Protein AF-A0A8T1EFC2-F1 (afdb_monomer_lite)

Radius of gyration: 24.44 Å; chains: 1; bounding box: 55×31×56 Å

Organism: NCBI:txid29920

Structure (mmCIF, N/CA/C/O backbone):
data_AF-A0A8T1EFC2-F1
#
_entry.id   AF-A0A8T1EFC2-F1
#
loop_
_atom_site.group_PDB
_atom_site.id
_atom_site.type_symbol
_atom_site.label_atom_id
_atom_site.label_alt_id
_atom_site.label_comp_id
_atom_site.label_asym_id
_atom_site.label_entity_id
_atom_site.label_seq_id
_atom_site.pdbx_PDB_ins_code
_atom_site.Cartn_x
_atom_site.Cartn_y
_atom_site.Cartn_z
_atom_site.occupancy
_atom_site.B_iso_or_equiv
_atom_site.auth_seq_id
_atom_site.auth_comp_id
_atom_site.auth_asym_id
_atom_site.auth_atom_id
_atom_site.pdbx_PDB_model_num
ATOM 1 N N . MET A 1 1 ? -8.964 -3.361 5.092 1.00 72.25 1 MET A N 1
ATOM 2 C CA . MET A 1 1 ? -9.817 -3.821 6.217 1.00 72.25 1 MET A CA 1
ATOM 3 C C . MET A 1 1 ? -10.345 -2.668 7.074 1.00 72.25 1 MET A C 1
ATOM 5 O O . MET A 1 1 ? -11.556 -2.544 7.182 1.00 72.25 1 MET A O 1
ATOM 9 N N . VAL A 1 2 ? -9.499 -1.769 7.597 1.00 79.44 2 VAL A N 1
ATOM 10 C CA . VAL A 1 2 ? -9.936 -0.634 8.452 1.00 79.44 2 VAL A CA 1
ATOM 11 C C . VAL A 1 2 ? -10.881 0.347 7.734 1.00 79.44 2 VAL A C 1
ATOM 13 O O . VAL A 1 2 ? -11.863 0.803 8.310 1.00 79.44 2 VAL A O 1
ATOM 16 N N . HIS A 1 3 ? -10.669 0.595 6.438 1.00 84.25 3 HIS A N 1
ATOM 17 C CA . HIS A 1 3 ? -11.565 1.442 5.638 1.00 84.25 3 HIS A CA 1
ATOM 18 C C . HIS A 1 3 ? -12.992 0.872 5.514 1.00 84.25 3 HIS A C 1
ATOM 20 O O . HIS A 1 3 ? -13.972 1.613 5.449 1.00 84.25 3 HIS A O 1
ATOM 26 N N . ARG A 1 4 ? -13.111 -0.462 5.481 1.00 87.00 4 ARG A N 1
ATOM 27 C CA . ARG A 1 4 ? -14.399 -1.165 5.431 1.00 87.00 4 ARG A CA 1
ATOM 28 C C . ARG A 1 4 ? -15.090 -1.129 6.791 1.00 87.00 4 ARG A C 1
ATO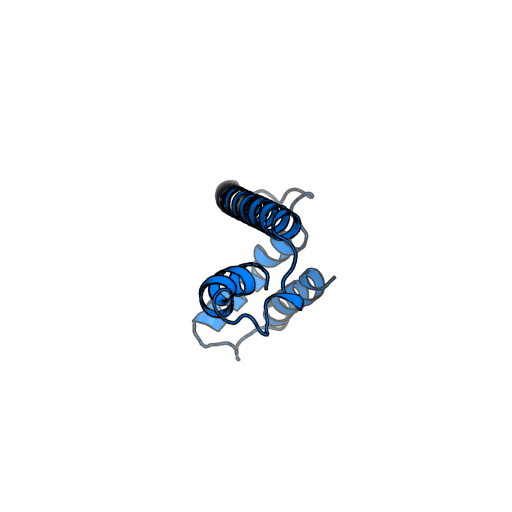M 30 O O . ARG A 1 4 ? -16.299 -0.960 6.830 1.00 87.00 4 ARG A O 1
ATOM 37 N N . TYR A 1 5 ? -14.322 -1.233 7.876 1.00 87.25 5 TYR A N 1
ATOM 38 C CA . TYR A 1 5 ? -14.832 -1.078 9.236 1.00 87.25 5 TYR A CA 1
ATOM 39 C C . TYR A 1 5 ? -15.523 0.279 9.425 1.00 87.25 5 TYR A C 1
ATOM 41 O O . TYR A 1 5 ? -16.683 0.296 9.807 1.00 87.25 5 TYR A O 1
ATOM 49 N N . PHE A 1 6 ? -14.884 1.396 9.054 1.00 84.25 6 PHE A N 1
ATOM 50 C CA . PHE A 1 6 ? -15.515 2.719 9.189 1.00 84.25 6 PHE A CA 1
ATOM 51 C C . PHE A 1 6 ? -16.758 2.901 8.312 1.00 84.25 6 PHE A C 1
ATOM 53 O O . PHE A 1 6 ? -17.709 3.528 8.757 1.00 84.25 6 PHE A O 1
ATOM 60 N N . ARG A 1 7 ? -16.785 2.312 7.109 1.00 86.56 7 ARG A N 1
ATOM 61 C CA . ARG A 1 7 ? -17.981 2.326 6.251 1.00 86.56 7 ARG A CA 1
ATOM 62 C C . ARG A 1 7 ? -19.144 1.545 6.869 1.00 86.56 7 ARG A C 1
ATOM 64 O O . ARG A 1 7 ? -20.286 1.919 6.675 1.00 86.56 7 ARG A O 1
ATOM 71 N N . LEU A 1 8 ? -18.860 0.447 7.568 1.00 86.31 8 LEU A N 1
ATOM 72 C CA . LEU A 1 8 ? -19.880 -0.377 8.224 1.00 86.31 8 LEU A CA 1
ATOM 73 C C . LEU A 1 8 ? -20.291 0.178 9.592 1.00 86.31 8 LEU A C 1
ATOM 75 O O . LEU A 1 8 ? -21.418 -0.041 10.016 1.00 86.31 8 LEU A O 1
ATOM 79 N N . LEU A 1 9 ? -19.403 0.921 10.258 1.00 84.12 9 LEU A N 1
ATOM 80 C CA . LEU A 1 9 ? -19.652 1.528 11.564 1.00 84.12 9 LEU A CA 1
ATOM 81 C C . LEU A 1 9 ? -20.874 2.458 11.543 1.00 84.12 9 LEU A C 1
ATOM 83 O O . LEU A 1 9 ? -21.634 2.463 12.502 1.00 84.12 9 LEU A O 1
ATOM 87 N N . GLU A 1 10 ? -21.094 3.184 10.443 1.00 81.06 10 GLU A N 1
ATOM 88 C CA . GLU A 1 10 ? -22.264 4.058 10.250 1.00 81.06 10 GLU A CA 1
ATOM 89 C C . GLU A 1 10 ? -23.597 3.296 10.287 1.00 81.06 10 GLU A C 1
ATOM 91 O O . GLU A 1 10 ? -24.603 3.859 10.694 1.00 81.06 10 GLU A O 1
ATOM 96 N N . PHE A 1 11 ? -23.601 2.013 9.914 1.00 81.38 11 PHE A N 1
ATOM 97 C CA . PHE A 1 11 ? -24.803 1.172 9.903 1.00 81.38 11 PHE A CA 1
ATOM 98 C C . PHE A 1 11 ? -24.990 0.379 11.198 1.00 81.38 11 PHE A C 1
ATOM 100 O O . PHE A 1 11 ? -26.095 -0.041 11.507 1.00 81.38 11 PHE A O 1
ATOM 107 N N . ILE A 1 12 ? -23.900 0.144 11.929 1.00 79.62 12 ILE A N 1
ATOM 108 C CA . ILE A 1 12 ? -23.876 -0.701 13.129 1.00 79.62 12 ILE A CA 1
ATOM 109 C C . ILE A 1 12 ? -24.036 0.137 14.406 1.00 79.62 12 ILE A C 1
ATOM 111 O O . ILE A 1 12 ? -24.418 -0.386 15.446 1.00 79.62 12 ILE A O 1
ATOM 115 N N . SER A 1 13 ? -23.750 1.441 14.348 1.00 70.50 13 SER A N 1
ATOM 116 C CA . SER A 1 13 ? -23.777 2.318 15.525 1.00 70.50 13 SER A CA 1
ATOM 117 C C . SER A 1 13 ? -25.164 2.474 16.166 1.00 70.50 13 SER A C 1
ATOM 119 O O . SER A 1 13 ? -25.216 2.850 17.336 1.00 70.50 13 SER A O 1
ATOM 121 N N . ASP A 1 14 ? -26.252 2.202 15.437 1.00 71.75 14 ASP A N 1
ATOM 122 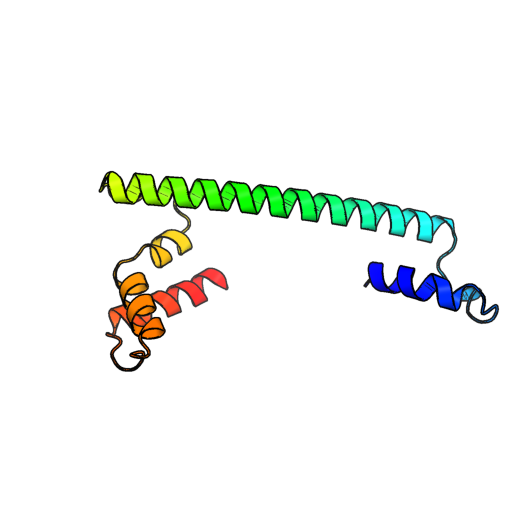C CA . ASP A 1 14 ? -27.628 2.263 15.959 1.00 71.75 14 ASP A CA 1
ATOM 123 C C . ASP A 1 14 ? -28.077 0.944 16.623 1.00 71.75 14 ASP A C 1
ATOM 125 O O . ASP A 1 14 ? -29.037 0.931 17.396 1.00 71.75 14 ASP A O 1
ATOM 129 N N . ASP A 1 15 ? -27.361 -0.162 16.388 1.00 74.31 15 ASP A N 1
ATOM 130 C CA . ASP A 1 15 ? -27.652 -1.460 16.997 1.00 74.31 15 ASP A CA 1
ATOM 131 C C . ASP A 1 15 ? -27.016 -1.558 18.391 1.00 74.31 15 ASP A C 1
ATOM 133 O O . ASP A 1 15 ? -25.854 -1.940 18.566 1.00 74.31 15 ASP A O 1
ATOM 137 N N . GLY A 1 16 ? -27.813 -1.264 19.422 1.00 70.19 16 GLY A N 1
ATOM 138 C CA . GLY A 1 16 ? -27.390 -1.335 20.827 1.00 70.19 16 GLY A CA 1
ATOM 139 C C . GLY A 1 16 ? -26.856 -2.707 21.268 1.00 70.19 16 GLY A C 1
ATOM 140 O O . GLY A 1 16 ? -26.092 -2.782 22.223 1.00 70.19 16 GLY A O 1
ATOM 141 N N . THR A 1 17 ? -27.187 -3.789 20.554 1.00 77.25 17 THR A N 1
ATOM 142 C CA . THR A 1 17 ? -26.656 -5.141 20.810 1.00 77.25 17 THR A CA 1
ATOM 143 C C . THR A 1 17 ? -25.211 -5.325 20.353 1.00 77.25 17 THR A C 1
ATOM 145 O O . THR A 1 17 ? -24.529 -6.224 20.839 1.00 77.25 17 THR A O 1
ATOM 148 N N . LEU A 1 18 ? -24.743 -4.518 19.392 1.00 73.75 18 LEU A N 1
ATOM 149 C CA . LEU A 1 18 ? -23.378 -4.600 18.870 1.00 73.75 18 LEU A CA 1
ATOM 150 C C . LEU A 1 18 ? -22.421 -3.595 19.518 1.00 73.75 18 LEU A C 1
ATOM 152 O O . LEU A 1 18 ? -21.209 -3.717 19.335 1.00 73.75 18 LEU A O 1
ATOM 156 N N . ALA A 1 19 ? -22.944 -2.639 20.291 1.00 73.75 19 ALA A N 1
ATOM 157 C CA . ALA A 1 19 ? -22.168 -1.591 20.949 1.00 73.75 19 ALA A CA 1
ATOM 158 C C . ALA A 1 19 ? -21.036 -2.149 21.832 1.00 73.75 19 ALA A C 1
ATOM 160 O O . ALA A 1 19 ? -19.932 -1.606 21.821 1.00 73.75 19 ALA A O 1
ATOM 161 N N . ASP A 1 20 ? -21.273 -3.277 22.507 1.00 78.81 20 ASP A N 1
ATOM 162 C CA . ASP A 1 20 ? -20.294 -3.934 23.384 1.00 78.81 20 ASP A CA 1
ATOM 163 C C . ASP A 1 20 ? -19.111 -4.558 22.621 1.00 78.81 20 ASP A C 1
ATOM 165 O O . ASP A 1 20 ? -18.034 -4.764 23.183 1.00 78.81 20 ASP A O 1
ATOM 169 N N . PHE A 1 21 ? -19.286 -4.842 21.327 1.00 80.06 21 PHE A N 1
ATOM 170 C CA . PHE A 1 21 ? -18.247 -5.412 20.463 1.00 80.06 21 PHE A CA 1
ATOM 171 C C . PHE A 1 21 ? -17.461 -4.342 19.698 1.00 80.06 21 PHE A C 1
ATOM 173 O O . PHE A 1 21 ? -16.457 -4.657 19.048 1.00 80.06 21 PHE A O 1
ATOM 180 N N . LEU A 1 22 ? -17.901 -3.081 19.746 1.00 82.62 22 LEU A N 1
ATOM 181 C CA . LEU A 1 22 ? -17.227 -1.995 19.055 1.00 82.62 22 LEU A CA 1
ATOM 182 C C . LEU A 1 22 ? -16.023 -1.491 19.869 1.00 82.62 22 LEU A C 1
ATOM 184 O O . LEU A 1 22 ? -16.118 -1.258 21.075 1.00 82.62 22 LEU A O 1
ATOM 188 N N . PRO A 1 23 ? -14.873 -1.251 19.215 1.00 83.00 23 PRO A N 1
ATOM 189 C CA . PRO A 1 23 ? -13.775 -0.508 19.810 1.00 83.00 23 PRO A CA 1
ATOM 190 C C . PRO A 1 23 ? -14.269 0.814 20.399 1.00 83.00 23 PRO A C 1
ATOM 192 O O . PRO A 1 23 ? -15.007 1.559 19.750 1.00 83.00 23 PRO A O 1
ATOM 195 N N . GLY A 1 24 ? -13.805 1.143 21.605 1.00 85.00 24 GLY A N 1
ATOM 196 C CA . GLY A 1 24 ? -14.192 2.387 22.262 1.00 85.00 24 GLY A CA 1
ATOM 197 C C . GLY A 1 24 ? -13.856 3.644 21.433 1.00 85.00 24 GLY A C 1
ATOM 198 O O . GLY A 1 24 ? -12.971 3.615 20.566 1.00 85.00 24 GLY A O 1
ATOM 199 N N . PRO A 1 25 ? -14.483 4.799 21.730 1.00 83.75 25 PRO A N 1
ATOM 200 C CA . PRO A 1 25 ? -14.350 6.025 20.931 1.00 83.75 25 PRO A CA 1
ATOM 201 C C . PRO A 1 25 ? -12.895 6.479 20.725 1.00 83.75 25 PRO A C 1
ATOM 203 O O . PRO A 1 25 ? -12.510 6.939 19.648 1.00 83.75 25 PRO A O 1
ATOM 206 N N . ALA A 1 26 ? -12.050 6.298 21.745 1.00 86.19 26 ALA A N 1
ATOM 207 C CA . ALA A 1 26 ? -10.627 6.620 21.681 1.00 86.19 26 ALA A CA 1
ATOM 208 C C . ALA A 1 26 ? -9.855 5.728 20.691 1.00 86.19 26 ALA A C 1
ATOM 210 O O . ALA A 1 26 ? -8.982 6.222 19.972 1.00 86.19 26 ALA A O 1
ATOM 211 N N . ALA A 1 27 ? -10.184 4.434 20.619 1.00 87.06 27 ALA A N 1
ATOM 212 C CA . ALA A 1 27 ? -9.585 3.503 19.666 1.00 87.06 27 ALA A CA 1
ATOM 213 C C . ALA A 1 27 ? -10.013 3.841 18.231 1.00 87.06 27 ALA A C 1
ATOM 215 O O . ALA A 1 27 ? -9.163 3.919 17.344 1.00 87.06 27 ALA A O 1
ATOM 216 N N . ASN A 1 28 ? -11.292 4.169 18.021 1.00 87.56 28 ASN A N 1
ATOM 217 C CA . ASN A 1 28 ? -11.796 4.630 16.725 1.00 87.56 28 ASN A CA 1
ATOM 218 C C . ASN A 1 28 ? -11.092 5.906 16.246 1.00 87.56 28 ASN A C 1
ATOM 220 O O . ASN A 1 28 ? -10.699 5.992 15.084 1.00 87.56 28 ASN A O 1
ATOM 224 N N . ARG A 1 29 ? -10.836 6.876 17.134 1.00 88.88 29 ARG A N 1
ATOM 225 C CA . ARG A 1 29 ? -10.082 8.091 16.779 1.00 88.88 29 ARG A CA 1
ATOM 226 C C . ARG A 1 29 ? -8.646 7.782 16.341 1.00 88.88 29 ARG A C 1
ATOM 228 O O . ARG A 1 29 ? -8.160 8.383 15.384 1.00 88.88 29 ARG A O 1
ATOM 235 N N . ARG A 1 30 ? -7.974 6.840 17.014 1.00 90.25 30 ARG A N 1
ATOM 236 C CA . ARG A 1 30 ? -6.620 6.388 16.643 1.00 90.25 30 ARG A CA 1
ATOM 237 C C . ARG A 1 30 ? -6.613 5.669 15.294 1.00 90.25 30 ARG A C 1
ATOM 239 O O . ARG A 1 30 ? -5.765 5.973 14.464 1.00 90.25 30 ARG A O 1
ATOM 246 N N . LEU A 1 31 ? -7.578 4.779 15.058 1.00 89.50 31 LEU A N 1
ATOM 247 C CA . LEU A 1 31 ? -7.730 4.061 13.789 1.00 89.50 31 LEU A CA 1
ATOM 248 C C . LEU A 1 31 ? -8.001 5.010 12.614 1.00 89.50 31 LEU A C 1
ATOM 250 O O . LEU A 1 31 ? -7.452 4.809 11.535 1.00 89.50 31 LEU A O 1
ATOM 254 N N . ARG A 1 32 ? -8.794 6.066 12.830 1.00 88.56 32 ARG A N 1
ATOM 255 C CA . ARG A 1 32 ? -9.036 7.124 11.837 1.00 88.56 32 ARG A CA 1
ATOM 256 C C . ARG A 1 32 ? -7.752 7.861 11.471 1.00 88.56 32 ARG A C 1
ATOM 258 O O . ARG A 1 32 ? -7.420 7.953 10.299 1.00 88.56 32 ARG A O 1
ATOM 265 N N . LYS A 1 33 ? -6.996 8.308 12.480 1.00 91.56 33 LYS A N 1
ATOM 266 C CA . LYS A 1 33 ? -5.708 8.980 12.264 1.00 91.56 33 LYS A CA 1
ATOM 267 C C . LYS A 1 33 ? -4.725 8.086 11.501 1.00 91.56 33 LYS A C 1
ATOM 269 O O . LYS A 1 33 ? -4.086 8.536 10.561 1.00 91.56 33 LYS A O 1
ATOM 274 N N . PHE A 1 34 ? -4.648 6.813 11.878 1.00 89.56 34 PHE A N 1
ATOM 275 C CA . PHE A 1 34 ? -3.794 5.840 11.202 1.00 89.56 34 PHE A CA 1
ATOM 276 C C . PHE A 1 34 ? -4.181 5.638 9.729 1.00 89.56 34 PHE A C 1
ATOM 278 O O . PHE A 1 34 ? -3.311 5.514 8.873 1.00 89.56 34 PHE A O 1
ATOM 285 N N . LEU A 1 35 ? -5.480 5.634 9.422 1.00 89.88 35 LEU A N 1
ATOM 286 C CA . LEU A 1 35 ? -5.968 5.523 8.050 1.00 89.88 35 LEU A CA 1
ATOM 287 C C . LEU A 1 35 ? -5.598 6.752 7.205 1.00 89.88 35 LEU A C 1
ATOM 289 O O . LEU A 1 35 ? -5.149 6.587 6.072 1.00 89.88 35 LEU A O 1
ATOM 293 N N . ASP A 1 36 ? -5.713 7.956 7.770 1.00 90.62 36 ASP A N 1
ATOM 294 C CA . ASP A 1 36 ? -5.266 9.191 7.112 1.00 90.62 36 ASP A CA 1
ATOM 295 C C . ASP A 1 36 ? -3.754 9.169 6.841 1.00 90.62 36 ASP A C 1
ATOM 297 O O . ASP A 1 36 ? -3.305 9.557 5.763 1.00 90.62 36 ASP A O 1
ATOM 301 N N . ASP A 1 37 ? -2.961 8.690 7.802 1.00 90.94 37 ASP A N 1
ATOM 302 C CA . ASP A 1 37 ? -1.507 8.594 7.659 1.00 90.94 37 ASP A CA 1
ATOM 303 C C . ASP A 1 37 ? -1.118 7.584 6.564 1.00 90.94 37 ASP A C 1
ATOM 305 O O . ASP A 1 37 ? -0.272 7.893 5.724 1.00 90.94 37 ASP A O 1
ATOM 309 N N . ILE A 1 38 ? -1.787 6.425 6.489 1.00 89.38 38 ILE A N 1
ATOM 310 C CA . ILE A 1 38 ? -1.598 5.467 5.385 1.00 89.38 38 ILE A CA 1
ATOM 311 C C . ILE A 1 38 ? -1.952 6.107 4.042 1.00 89.38 38 ILE A C 1
ATOM 313 O O . ILE A 1 38 ? -1.189 5.969 3.090 1.00 89.38 38 ILE A O 1
ATOM 317 N N . SER A 1 39 ? -3.074 6.824 3.955 1.00 89.12 39 SER A N 1
ATOM 318 C CA . SER A 1 39 ? -3.488 7.467 2.705 1.00 89.12 39 SER A CA 1
ATOM 319 C C . SER A 1 39 ? -2.467 8.502 2.227 1.00 89.12 39 SER A C 1
ATOM 321 O O . SER A 1 39 ? -2.223 8.617 1.026 1.00 89.12 39 SER A O 1
ATOM 323 N N . LYS A 1 40 ? -1.846 9.248 3.150 1.00 91.06 40 LYS A N 1
ATOM 324 C CA . LYS A 1 40 ? -0.768 10.192 2.821 1.00 91.06 40 LYS A CA 1
ATOM 325 C C . LYS A 1 40 ? 0.480 9.469 2.333 1.00 91.06 40 LYS A C 1
ATOM 327 O O . LYS A 1 40 ? 1.043 9.872 1.321 1.00 91.06 40 LYS A O 1
ATOM 332 N N . ILE A 1 41 ? 0.891 8.402 3.019 1.00 88.25 41 ILE A N 1
ATOM 333 C CA . ILE A 1 41 ? 2.046 7.589 2.615 1.00 88.25 41 ILE A CA 1
ATOM 334 C C . ILE A 1 41 ? 1.813 6.989 1.227 1.00 88.25 41 ILE A C 1
ATOM 336 O O . ILE A 1 41 ? 2.712 7.022 0.394 1.00 88.25 41 ILE A O 1
ATOM 340 N N . GLU A 1 42 ? 0.608 6.496 0.946 1.00 86.50 42 GLU A N 1
ATOM 341 C CA . GLU A 1 42 ? 0.249 5.972 -0.371 1.00 86.50 42 GLU A CA 1
ATOM 342 C C . GLU A 1 42 ? 0.324 7.060 -1.451 1.00 86.50 42 GLU A C 1
ATOM 344 O O . GLU A 1 42 ? 0.887 6.824 -2.518 1.00 86.50 42 GLU A O 1
ATOM 349 N N . SER A 1 43 ? -0.189 8.262 -1.175 1.00 86.25 43 SER A N 1
ATOM 350 C CA . SER A 1 43 ? -0.108 9.395 -2.105 1.00 86.25 43 SER A CA 1
ATOM 351 C C . SER A 1 43 ? 1.340 9.783 -2.404 1.00 86.25 43 SER A C 1
ATOM 353 O O . SER A 1 43 ? 1.722 9.879 -3.568 1.00 86.25 43 SER A O 1
ATOM 355 N N . VAL A 1 44 ? 2.159 9.949 -1.361 1.00 85.94 44 VAL A N 1
ATOM 356 C CA . VAL A 1 44 ? 3.585 10.283 -1.497 1.00 85.94 44 VAL A CA 1
ATOM 357 C C . VAL A 1 44 ? 4.332 9.161 -2.217 1.00 85.94 44 VAL A C 1
ATOM 359 O O . VAL A 1 44 ? 5.177 9.427 -3.064 1.00 85.94 44 VAL A O 1
ATOM 362 N N . SER A 1 45 ? 4.000 7.898 -1.944 1.00 81.06 45 SER A N 1
ATOM 363 C CA . SER A 1 45 ? 4.595 6.754 -2.633 1.00 81.06 45 SER A CA 1
ATOM 364 C C . SER A 1 45 ? 4.242 6.738 -4.119 1.00 81.06 45 SER A C 1
ATOM 366 O O . SER A 1 45 ? 5.131 6.521 -4.936 1.00 81.06 45 SER A O 1
ATOM 368 N N . LYS A 1 46 ? 2.989 7.028 -4.489 1.00 80.06 46 LYS A N 1
ATOM 369 C CA . LYS A 1 46 ? 2.573 7.140 -5.896 1.00 80.06 46 LYS A CA 1
ATOM 370 C C . LYS A 1 46 ? 3.279 8.287 -6.612 1.00 80.06 46 LYS A C 1
ATOM 372 O O . LYS A 1 46 ? 3.700 8.120 -7.751 1.00 80.06 46 LYS A O 1
ATOM 377 N N . GLU A 1 47 ? 3.446 9.428 -5.953 1.00 79.69 47 GLU A N 1
ATOM 378 C CA . GLU A 1 47 ? 4.166 10.578 -6.506 1.00 79.69 47 GLU A CA 1
ATOM 379 C C . GLU A 1 47 ? 5.665 10.283 -6.684 1.00 79.69 47 GLU A C 1
ATOM 381 O O . GLU A 1 47 ? 6.243 10.547 -7.743 1.00 79.69 47 GLU A O 1
ATOM 386 N N . LEU A 1 48 ? 6.289 9.645 -5.690 1.00 76.00 48 LEU A N 1
ATOM 387 C CA . LEU A 1 48 ? 7.674 9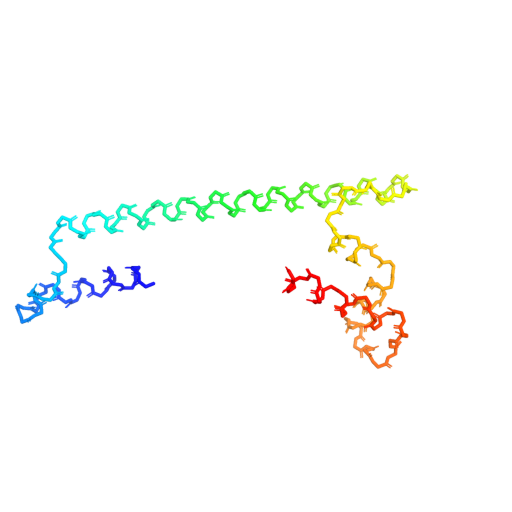.173 -5.764 1.00 76.00 48 LEU A CA 1
ATOM 388 C C . LEU A 1 48 ? 7.865 8.110 -6.848 1.00 76.00 48 LEU A C 1
ATOM 390 O O . LEU A 1 48 ? 8.848 8.149 -7.578 1.00 76.00 48 LEU A O 1
ATOM 394 N N . GLN A 1 49 ? 6.930 7.175 -6.994 1.00 74.25 49 GLN A N 1
ATOM 395 C CA . GLN A 1 49 ? 6.971 6.192 -8.074 1.00 74.25 49 GLN A CA 1
ATOM 396 C C . GLN A 1 49 ? 6.787 6.866 -9.432 1.00 74.25 49 GLN A C 1
ATOM 398 O O . GLN A 1 49 ? 7.546 6.575 -10.344 1.00 74.25 49 GLN A O 1
ATOM 403 N N . SER A 1 50 ? 5.851 7.805 -9.576 1.00 72.44 50 SER A N 1
ATOM 404 C CA . SER A 1 50 ? 5.645 8.536 -10.831 1.00 72.44 50 SER A CA 1
ATOM 405 C C . SER A 1 50 ? 6.890 9.322 -11.242 1.00 72.44 50 SER A C 1
ATOM 407 O O . SER A 1 50 ? 7.284 9.297 -12.407 1.00 72.44 50 SER A O 1
ATOM 409 N N . SER A 1 51 ? 7.526 10.008 -10.292 1.00 69.25 51 SER A N 1
ATOM 410 C CA . SER A 1 51 ? 8.762 10.759 -10.531 1.00 69.25 51 SER A CA 1
ATOM 411 C C . SER A 1 51 ? 9.956 9.839 -10.781 1.00 69.25 51 SER A C 1
ATOM 413 O O . SER A 1 51 ? 10.722 10.090 -11.704 1.00 69.25 51 SER A O 1
ATOM 415 N N . SER A 1 52 ? 10.091 8.738 -10.038 1.00 61.06 52 SER A N 1
ATOM 416 C CA . SER A 1 52 ? 11.147 7.742 -10.249 1.00 61.06 52 SER A CA 1
ATOM 417 C C . SER A 1 52 ? 11.003 7.009 -11.583 1.00 61.06 52 SER A C 1
ATOM 419 O O . SER A 1 52 ? 12.016 6.754 -12.231 1.00 61.06 52 SER A O 1
ATOM 421 N N . VAL A 1 53 ? 9.777 6.701 -12.015 1.00 68.19 53 VAL A N 1
ATOM 422 C CA . VAL A 1 53 ? 9.484 6.135 -13.339 1.00 68.19 53 VAL A CA 1
ATOM 423 C C . VAL A 1 53 ? 9.865 7.138 -14.422 1.00 68.19 53 VAL A C 1
ATOM 425 O O . VAL A 1 53 ? 10.575 6.776 -15.351 1.00 68.19 53 VAL A O 1
ATOM 428 N N . MET A 1 54 ? 9.493 8.412 -14.269 1.00 65.31 54 MET A N 1
ATOM 429 C CA . MET A 1 54 ? 9.862 9.465 -15.219 1.00 65.31 54 MET A CA 1
ATOM 430 C C . MET A 1 54 ? 11.385 9.657 -15.307 1.00 65.31 54 MET A C 1
ATOM 432 O O . MET A 1 54 ? 11.926 9.764 -16.405 1.00 65.31 54 MET A O 1
ATOM 436 N N . LEU A 1 55 ? 12.091 9.633 -14.171 1.00 65.88 55 LEU A N 1
ATOM 437 C CA . LEU A 1 55 ? 13.552 9.733 -14.124 1.00 65.88 55 LEU A CA 1
ATOM 438 C C . LEU A 1 55 ? 14.224 8.510 -14.759 1.00 65.88 55 LEU A C 1
ATOM 440 O O . LEU A 1 55 ? 15.198 8.660 -15.490 1.00 65.88 55 LEU A O 1
ATOM 444 N N . GLY A 1 56 ? 13.676 7.315 -14.519 1.00 65.88 56 GLY A N 1
ATOM 445 C CA . GLY A 1 56 ? 14.102 6.076 -15.159 1.00 65.88 56 GLY A CA 1
ATOM 446 C C . GLY A 1 56 ? 13.946 6.131 -16.678 1.00 65.88 56 GLY A C 1
ATOM 447 O O . GLY A 1 56 ? 14.902 5.830 -17.381 1.00 65.88 56 GLY A O 1
ATOM 448 N N . CYS A 1 57 ? 12.797 6.594 -17.179 1.00 67.44 57 CYS A N 1
ATOM 449 C CA . CYS A 1 57 ? 12.538 6.750 -18.614 1.00 67.44 57 CYS A CA 1
ATOM 450 C C . CYS A 1 57 ? 13.484 7.767 -19.274 1.00 67.44 57 CYS A C 1
ATOM 452 O O . CYS A 1 57 ? 14.087 7.476 -20.303 1.00 67.44 57 CYS A O 1
ATOM 454 N N . ILE A 1 58 ? 13.683 8.936 -18.656 1.00 70.81 58 ILE A N 1
ATOM 455 C CA . ILE A 1 58 ? 14.620 9.952 -19.167 1.00 70.81 58 ILE A CA 1
ATOM 456 C C . ILE A 1 58 ? 16.048 9.401 -19.185 1.00 70.81 58 ILE A C 1
ATOM 458 O O . ILE A 1 58 ? 16.787 9.614 -20.146 1.00 70.81 58 ILE A O 1
ATOM 462 N N . TRP A 1 59 ? 16.438 8.667 -18.140 1.00 66.38 59 TRP A N 1
ATOM 463 C CA . TRP A 1 59 ? 17.748 8.033 -18.074 1.00 66.38 59 TRP A CA 1
ATOM 464 C C . TRP A 1 59 ? 17.912 6.989 -19.182 1.00 66.38 59 TRP A C 1
ATOM 466 O O . TRP A 1 59 ? 18.948 6.978 -19.842 1.00 66.38 59 TRP A O 1
ATOM 476 N N . THR A 1 60 ? 16.911 6.138 -19.430 1.00 65.19 60 THR A N 1
ATOM 477 C CA . THR A 1 60 ? 16.964 5.127 -20.500 1.00 65.19 60 THR A CA 1
ATOM 478 C C . THR A 1 60 ? 16.978 5.739 -21.898 1.00 65.19 60 THR A C 1
ATOM 480 O O . THR A 1 60 ? 17.675 5.225 -22.773 1.00 65.19 60 THR A O 1
ATOM 483 N N . ASP A 1 61 ? 16.280 6.854 -22.110 1.00 70.06 61 ASP A N 1
ATOM 484 C CA . ASP A 1 61 ? 16.260 7.559 -23.396 1.00 70.06 61 ASP A CA 1
ATOM 485 C C . ASP A 1 61 ? 17.596 8.260 -23.659 1.00 70.06 61 ASP A C 1
ATOM 487 O O . ASP A 1 61 ? 18.200 8.087 -24.720 1.00 70.06 61 ASP A O 1
ATOM 491 N N . TYR A 1 62 ? 18.119 8.981 -22.660 1.00 70.69 62 TYR A N 1
ATOM 492 C CA . TYR A 1 62 ? 19.448 9.596 -22.709 1.00 70.69 62 TYR A CA 1
ATOM 493 C C . TYR A 1 62 ? 20.538 8.551 -22.967 1.00 70.69 62 TYR A C 1
ATOM 495 O O . TYR A 1 62 ? 21.467 8.764 -23.749 1.00 70.69 62 TYR A O 1
ATOM 503 N N . TRP A 1 63 ? 20.400 7.388 -22.341 1.00 62.97 63 TRP A N 1
ATOM 504 C CA . TRP A 1 63 ? 21.302 6.265 -22.495 1.00 62.97 63 TRP A CA 1
ATOM 505 C C . TRP A 1 63 ? 21.273 5.649 -23.901 1.00 62.97 63 TRP A C 1
ATOM 507 O O . TRP A 1 63 ? 22.315 5.461 -24.533 1.00 62.97 63 TRP A O 1
ATOM 517 N N . SER A 1 64 ? 20.072 5.382 -24.416 1.00 65.62 64 SER A N 1
ATOM 518 C CA . SER A 1 64 ? 19.868 4.840 -25.765 1.00 65.62 64 SER A CA 1
ATOM 519 C C . SER A 1 64 ? 20.377 5.806 -26.836 1.00 65.62 64 SER A C 1
ATOM 521 O O . SER A 1 64 ? 20.962 5.383 -27.833 1.00 65.62 64 SER A O 1
ATOM 523 N N . TYR A 1 65 ? 20.226 7.109 -26.591 1.00 67.44 65 TYR A N 1
ATOM 524 C CA . TYR A 1 65 ? 20.743 8.174 -27.443 1.00 67.44 65 TYR A CA 1
ATOM 525 C C . TYR A 1 65 ? 22.278 8.268 -27.427 1.00 67.44 65 TYR A C 1
ATOM 527 O O . TYR A 1 65 ? 22.895 8.506 -28.464 1.00 67.44 65 TYR A O 1
ATOM 535 N N . THR A 1 66 ? 22.916 8.050 -26.273 1.00 69.50 66 THR A N 1
ATOM 536 C CA . THR A 1 66 ? 24.375 8.208 -26.102 1.00 69.50 66 THR A CA 1
ATOM 537 C C . THR A 1 66 ? 25.191 6.935 -26.359 1.00 69.50 66 THR A C 1
ATOM 539 O O . THR A 1 66 ? 26.415 7.012 -26.434 1.00 69.50 66 THR A O 1
ATOM 542 N N . ARG A 1 67 ? 24.545 5.778 -26.575 1.00 59.22 67 ARG A N 1
ATOM 543 C CA . ARG A 1 67 ? 25.159 4.519 -27.054 1.00 59.22 67 ARG A CA 1
ATOM 544 C C . ARG A 1 67 ? 26.368 4.037 -26.227 1.00 59.22 67 ARG A C 1
ATOM 546 O O . ARG A 1 67 ? 27.289 3.421 -26.764 1.00 59.22 67 ARG A O 1
ATOM 553 N N . HIS A 1 68 ? 26.374 4.303 -24.923 1.00 56.41 68 HIS A N 1
ATOM 554 C CA . HIS A 1 68 ? 27.358 3.736 -23.995 1.00 56.41 68 HIS A CA 1
ATOM 555 C C . HIS A 1 68 ? 26.901 2.340 -23.492 1.00 56.41 68 HIS A C 1
ATOM 557 O O . HIS A 1 68 ? 25.840 1.867 -23.899 1.00 56.41 68 HIS A O 1
ATOM 563 N N . SER A 1 69 ? 27.685 1.646 -22.637 1.00 55.16 69 SER A N 1
ATOM 564 C CA . SER A 1 69 ? 27.347 0.348 -21.970 1.00 55.16 69 SER A CA 1
ATOM 565 C C . SER A 1 69 ? 26.863 0.534 -20.509 1.00 55.16 69 SER A C 1
ATOM 567 O O . SER A 1 69 ? 27.537 1.278 -19.800 1.00 55.16 69 SER A O 1
ATOM 569 N N . PRO A 1 70 ? 25.695 -0.021 -20.081 1.00 54.41 70 PRO A N 1
ATOM 570 C CA . PRO A 1 70 ? 24.918 0.508 -18.948 1.00 54.41 70 PRO A CA 1
ATOM 571 C C . PRO A 1 70 ? 25.757 0.615 -17.677 1.00 54.41 70 PRO A C 1
ATOM 573 O O . PRO A 1 70 ? 26.593 -0.263 -17.441 1.00 54.41 70 PRO A O 1
ATOM 576 N N . PRO A 1 71 ? 25.578 1.676 -16.861 1.00 53.59 71 PRO A N 1
ATOM 577 C CA . PRO A 1 71 ? 26.333 1.804 -15.627 1.00 53.59 71 PRO A CA 1
ATOM 578 C C . PRO A 1 71 ? 26.056 0.586 -14.747 1.00 53.59 71 PRO A C 1
ATOM 580 O O . PRO A 1 71 ? 24.931 0.105 -14.666 1.00 53.59 71 PRO A O 1
ATOM 583 N N . THR A 1 72 ? 27.074 0.102 -14.045 1.00 56.94 72 THR A N 1
ATOM 584 C CA . THR A 1 72 ? 27.026 -1.064 -13.144 1.00 56.94 72 THR A CA 1
ATOM 585 C C . THR A 1 72 ? 26.000 -0.961 -12.004 1.00 56.94 72 THR A C 1
ATOM 587 O O . THR A 1 72 ? 25.862 -1.902 -11.230 1.00 56.94 72 THR A O 1
ATOM 590 N N . SER A 1 73 ? 25.278 0.158 -11.892 1.00 52.19 73 SER A N 1
ATOM 591 C CA . SER A 1 73 ? 24.275 0.441 -10.867 1.00 52.19 73 SER A CA 1
ATOM 592 C C . SER A 1 73 ? 22.821 0.297 -11.328 1.00 52.19 73 SER A C 1
ATOM 594 O O . SER A 1 73 ? 21.926 0.588 -10.534 1.00 52.19 73 SER A O 1
ATOM 596 N N . VAL A 1 74 ? 22.536 -0.086 -12.581 1.00 55.03 74 VAL A N 1
ATOM 597 C CA . VAL A 1 74 ? 21.150 -0.435 -12.932 1.00 55.03 74 VAL A CA 1
ATOM 598 C C . VAL A 1 74 ? 20.806 -1.731 -12.203 1.00 55.03 74 VAL A C 1
ATOM 600 O O . VAL A 1 74 ? 21.565 -2.697 -12.278 1.00 55.03 74 VAL A O 1
ATOM 603 N N . SER A 1 75 ? 19.681 -1.744 -11.479 1.00 60.78 75 SER A N 1
ATOM 604 C CA . SER A 1 75 ? 19.157 -2.971 -10.868 1.00 60.78 75 SER A CA 1
ATOM 605 C C . SER A 1 75 ? 19.178 -4.089 -11.910 1.00 60.78 75 SER A C 1
ATOM 607 O O . SER A 1 75 ? 18.828 -3.851 -13.067 1.00 60.78 75 SER A O 1
ATOM 609 N N . SER A 1 76 ? 19.594 -5.295 -11.528 1.00 61.81 76 SER A N 1
ATOM 610 C CA . SER A 1 76 ? 19.727 -6.431 -12.446 1.00 61.81 76 SER A CA 1
ATOM 611 C C . SER A 1 76 ? 18.476 -6.659 -13.305 1.00 61.81 76 SER A C 1
ATOM 613 O O . SER A 1 76 ? 18.582 -6.994 -14.484 1.00 61.81 76 SER A O 1
ATOM 615 N N . LEU A 1 77 ? 17.295 -6.361 -12.750 1.00 61.75 77 LEU A N 1
ATOM 616 C CA . LEU A 1 77 ? 16.017 -6.379 -13.460 1.00 61.75 77 LEU A CA 1
ATOM 617 C C . LEU A 1 77 ? 15.972 -5.393 -14.633 1.00 61.75 77 LEU A C 1
ATOM 619 O O . LEU A 1 77 ? 15.541 -5.758 -15.723 1.00 61.75 77 LEU A O 1
ATOM 623 N N . ALA A 1 78 ? 16.462 -4.168 -14.451 1.00 64.31 78 ALA A N 1
ATOM 624 C CA . ALA A 1 78 ? 16.523 -3.167 -15.511 1.00 64.31 78 ALA A CA 1
ATOM 625 C C . ALA A 1 78 ? 17.487 -3.585 -16.633 1.00 64.31 78 ALA A C 1
ATOM 627 O O . ALA A 1 78 ? 17.167 -3.406 -17.804 1.00 64.31 78 ALA A O 1
ATOM 628 N N . CYS A 1 79 ? 18.613 -4.228 -16.309 1.00 64.19 79 CYS A N 1
ATOM 629 C CA . CYS A 1 79 ? 19.513 -4.802 -17.316 1.00 64.19 79 CYS A CA 1
ATOM 630 C C . CYS A 1 79 ? 18.857 -5.933 -18.132 1.00 64.19 79 CYS A C 1
ATOM 632 O O . CYS A 1 79 ? 19.170 -6.095 -19.310 1.00 64.19 79 CYS A O 1
ATOM 634 N N . ILE A 1 80 ? 17.939 -6.705 -17.536 1.00 66.75 80 ILE A N 1
ATOM 635 C CA . ILE A 1 80 ? 17.178 -7.746 -18.246 1.00 66.75 80 ILE A CA 1
ATOM 636 C C . ILE A 1 80 ? 16.106 -7.128 -19.147 1.00 66.75 80 ILE A C 1
ATOM 638 O O . ILE A 1 80 ? 16.004 -7.527 -20.309 1.00 66.75 80 ILE A O 1
ATOM 642 N N . VAL A 1 81 ? 15.350 -6.145 -18.645 1.00 69.19 81 VAL A N 1
ATOM 643 C CA . VAL A 1 81 ? 14.313 -5.431 -19.417 1.00 69.19 81 VAL A CA 1
ATOM 644 C C . VAL A 1 81 ? 14.918 -4.685 -20.608 1.00 69.19 81 VAL A C 1
ATOM 646 O O . VAL A 1 81 ? 14.337 -4.680 -21.686 1.00 69.19 81 VAL A O 1
ATOM 649 N N . LEU A 1 82 ? 16.110 -4.109 -20.442 1.00 67.00 82 LEU A N 1
ATOM 650 C CA . LEU A 1 82 ? 16.825 -3.373 -21.492 1.00 67.00 82 LEU A CA 1
ATOM 651 C C . LEU A 1 82 ? 17.628 -4.283 -22.439 1.00 67.00 82 LEU A C 1
ATOM 653 O O . LEU A 1 82 ? 18.382 -3.792 -23.279 1.00 67.00 82 LEU A O 1
ATOM 657 N N . SER A 1 83 ? 17.525 -5.609 -22.303 1.00 72.81 83 SER A N 1
ATOM 658 C CA . SER A 1 83 ? 18.270 -6.529 -23.161 1.00 72.81 83 SER A CA 1
ATOM 659 C C . SER A 1 83 ? 17.603 -6.663 -24.544 1.00 72.81 83 SER A C 1
ATOM 661 O O . SER A 1 83 ? 16.399 -6.924 -24.614 1.00 72.81 83 SER A O 1
ATOM 663 N N . PRO A 1 84 ? 18.364 -6.596 -25.657 1.00 77.19 84 PRO A N 1
ATOM 664 C CA . PRO A 1 84 ? 17.834 -6.818 -27.007 1.00 77.19 84 PRO A CA 1
ATOM 665 C C . PRO A 1 84 ? 16.971 -8.088 -27.186 1.00 77.19 84 PRO A C 1
ATOM 667 O O . PRO A 1 84 ? 15.948 -8.020 -27.867 1.00 77.19 84 PRO A O 1
ATOM 670 N N . PRO A 1 85 ? 17.302 -9.252 -26.581 1.00 78.19 85 PRO A N 1
ATOM 671 C CA . PRO A 1 85 ? 16.431 -10.426 -26.666 1.00 78.19 85 PRO A CA 1
ATOM 672 C C . PRO A 1 85 ? 15.109 -10.264 -25.903 1.00 78.19 85 PRO A C 1
ATOM 674 O O . PRO A 1 85 ? 14.113 -10.855 -26.312 1.00 78.19 85 PRO A O 1
ATOM 677 N N . PHE A 1 86 ? 15.058 -9.484 -24.818 1.00 77.25 86 PHE A N 1
ATOM 678 C CA . PHE A 1 86 ? 13.803 -9.213 -24.110 1.00 77.25 86 PHE A CA 1
ATOM 679 C C . PHE A 1 86 ? 12.871 -8.343 -24.961 1.00 77.25 86 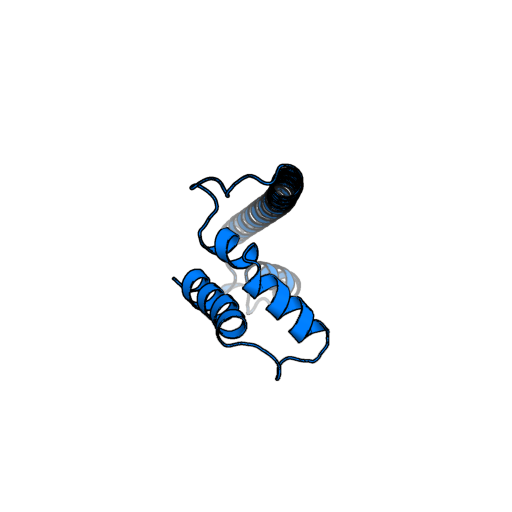PHE A C 1
ATOM 681 O O . PHE A 1 86 ? 11.707 -8.692 -25.140 1.00 77.25 86 PHE A O 1
ATOM 688 N N . GLU A 1 87 ? 13.400 -7.281 -25.571 1.00 79.88 87 GLU A N 1
ATOM 689 C CA . GLU A 1 87 ? 12.636 -6.408 -26.468 1.00 79.88 87 GLU A CA 1
ATOM 690 C C . GLU A 1 87 ? 12.078 -7.180 -27.675 1.00 79.88 87 GLU A C 1
ATOM 692 O O . GLU A 1 87 ? 10.877 -7.128 -27.946 1.00 79.88 87 GLU A O 1
ATOM 697 N N . ALA A 1 88 ? 12.910 -7.985 -28.345 1.00 78.00 88 ALA A N 1
ATOM 698 C CA . ALA A 1 88 ? 12.477 -8.814 -29.472 1.00 78.00 88 ALA A CA 1
ATOM 699 C C . ALA A 1 88 ? 11.391 -9.832 -29.072 1.00 78.00 88 ALA A C 1
ATOM 701 O O . ALA A 1 88 ? 10.450 -10.083 -29.831 1.00 78.00 88 ALA A O 1
ATOM 702 N N . THR A 1 89 ? 11.470 -10.361 -27.847 1.00 82.19 89 THR A N 1
ATOM 703 C CA . THR A 1 89 ? 10.430 -11.224 -27.272 1.00 82.19 89 THR A CA 1
ATOM 704 C C . THR A 1 89 ? 9.117 -10.475 -27.100 1.00 82.19 89 THR A C 1
ATOM 706 O O . THR A 1 89 ? 8.083 -10.964 -27.550 1.00 82.19 89 THR A O 1
ATOM 709 N N . CYS A 1 90 ? 9.140 -9.281 -26.499 1.00 77.38 90 CYS A N 1
ATOM 710 C CA . CYS A 1 90 ? 7.950 -8.448 -26.329 1.00 77.38 90 CYS A CA 1
ATOM 711 C C . CYS A 1 90 ? 7.300 -8.123 -27.676 1.00 77.38 90 CYS A C 1
ATOM 713 O O . CYS A 1 90 ? 6.099 -8.323 -27.834 1.00 77.38 90 CYS A O 1
ATOM 715 N N . VAL A 1 91 ? 8.090 -7.701 -28.666 1.00 81.50 91 VAL A N 1
ATOM 716 C CA . VAL A 1 91 ? 7.606 -7.380 -30.017 1.00 81.50 91 VAL A CA 1
ATOM 717 C C . VAL A 1 91 ? 6.919 -8.588 -30.661 1.00 81.50 91 VAL A C 1
ATOM 719 O O . VAL A 1 91 ? 5.823 -8.453 -31.203 1.00 81.50 91 VAL A O 1
ATOM 722 N N . LYS A 1 92 ? 7.507 -9.786 -30.563 1.00 83.88 92 LYS A N 1
ATOM 723 C CA . LYS A 1 92 ? 6.911 -11.018 -31.107 1.00 83.88 92 LYS A CA 1
ATOM 724 C C . LYS A 1 92 ? 5.655 -11.454 -30.358 1.00 83.88 92 LYS A C 1
ATOM 726 O O . LYS A 1 92 ? 4.685 -11.854 -30.995 1.00 83.88 92 LYS A O 1
ATOM 731 N N . VAL A 1 93 ? 5.644 -11.351 -29.029 1.00 84.00 93 VAL A N 1
ATOM 732 C CA . VAL A 1 93 ? 4.471 -11.672 -28.202 1.00 84.00 93 VAL A CA 1
ATOM 733 C C . VAL A 1 93 ? 3.315 -10.721 -28.516 1.00 84.00 93 VAL A C 1
ATOM 735 O O . VAL A 1 93 ? 2.200 -11.184 -28.746 1.00 84.00 93 VAL A O 1
ATOM 738 N N . PHE A 1 94 ? 3.573 -9.413 -28.619 1.00 75.06 94 PHE A N 1
ATOM 739 C CA . PHE A 1 94 ? 2.554 -8.431 -29.004 1.00 75.06 94 PHE A CA 1
ATOM 740 C C . PHE A 1 94 ? 2.086 -8.594 -30.453 1.00 75.06 94 PHE A C 1
ATOM 742 O O . PHE A 1 94 ? 0.925 -8.329 -30.753 1.00 75.06 94 PHE A O 1
ATOM 749 N N . ALA A 1 95 ? 2.947 -9.090 -31.341 1.00 83.31 95 ALA A N 1
ATOM 750 C CA . ALA A 1 95 ? 2.581 -9.449 -32.708 1.00 83.31 95 ALA A CA 1
ATOM 751 C C . ALA A 1 95 ? 1.825 -10.792 -32.821 1.00 83.31 95 ALA A C 1
ATOM 753 O O . ALA A 1 95 ? 1.521 -11.216 -33.935 1.00 83.31 95 ALA A O 1
ATOM 754 N N . GLY A 1 96 ? 1.545 -11.481 -31.706 1.00 83.31 96 GLY A N 1
ATOM 755 C CA . GLY A 1 96 ? 0.867 -12.782 -31.697 1.00 83.31 96 GLY A CA 1
ATOM 756 C C . GLY A 1 96 ? 1.729 -13.948 -32.194 1.00 83.31 96 GLY A C 1
ATOM 757 O O . GLY A 1 96 ? 1.201 -15.014 -32.486 1.00 83.31 96 GLY A O 1
ATOM 758 N N . LYS A 1 97 ? 3.052 -13.766 -32.287 1.00 86.25 97 LYS A N 1
ATOM 759 C CA . LYS A 1 97 ? 4.030 -14.744 -32.797 1.00 86.25 97 LYS A CA 1
ATOM 760 C C . LYS A 1 97 ? 4.860 -15.369 -31.675 1.00 86.25 97 LYS A C 1
ATOM 762 O O . LYS A 1 97 ? 6.075 -15.531 -31.792 1.00 86.25 97 LYS A O 1
ATOM 767 N N . ALA A 1 98 ? 4.213 -15.692 -30.557 1.00 75.81 98 ALA A N 1
ATOM 768 C CA . ALA A 1 98 ? 4.882 -16.264 -29.388 1.00 75.81 98 ALA A CA 1
ATOM 769 C C . ALA A 1 98 ? 5.516 -17.645 -29.669 1.00 75.81 98 ALA A C 1
ATOM 771 O O . ALA A 1 98 ? 6.461 -18.037 -28.988 1.00 75.81 98 ALA A O 1
ATOM 772 N N . ASP A 1 99 ? 5.052 -18.345 -30.704 1.00 81.00 99 ASP A N 1
ATOM 773 C CA . ASP A 1 99 ? 5.582 -19.650 -31.113 1.00 81.00 99 ASP A CA 1
ATOM 774 C C . ASP A 1 99 ? 6.919 -19.548 -31.880 1.00 81.00 99 ASP A C 1
ATOM 776 O O . ASP A 1 99 ? 7.641 -20.533 -32.014 1.00 81.00 99 ASP A O 1
ATOM 780 N N . GLU A 1 100 ? 7.295 -18.348 -32.345 1.00 83.62 100 GLU A N 1
ATOM 781 C CA . GLU A 1 100 ? 8.525 -18.072 -33.111 1.00 83.62 100 GLU A CA 1
ATOM 782 C C . GLU A 1 100 ? 9.672 -17.519 -32.233 1.00 83.62 100 GLU A C 1
ATOM 784 O O . GLU A 1 100 ? 10.619 -16.879 -32.718 1.00 83.62 100 GLU A O 1
ATOM 789 N N . LEU A 1 101 ? 9.586 -17.717 -30.915 1.00 79.75 101 LEU A N 1
ATOM 790 C CA . LEU A 1 101 ? 10.608 -17.262 -29.975 1.00 79.75 101 LEU A CA 1
ATOM 791 C C . LEU A 1 101 ? 11.854 -18.151 -30.045 1.00 79.75 101 LEU A C 1
ATOM 793 O O . LEU A 1 101 ? 11.809 -19.368 -29.867 1.00 79.75 101 LEU A O 1
ATOM 797 N N . SER A 1 102 ? 13.007 -17.523 -30.256 1.00 80.19 102 SER A N 1
ATOM 798 C CA . SER A 1 102 ? 14.302 -18.186 -30.155 1.00 80.19 102 SER A CA 1
ATOM 799 C C . SER A 1 102 ? 14.625 -18.538 -28.701 1.00 80.19 102 SER A C 1
ATOM 801 O O . SER A 1 102 ? 14.090 -17.974 -27.745 1.00 80.19 102 SER A O 1
ATOM 803 N N . ARG A 1 103 ? 15.570 -19.464 -28.504 1.00 75.12 103 ARG A N 1
ATOM 804 C CA . ARG A 1 103 ? 15.984 -19.905 -27.162 1.00 75.12 103 ARG A CA 1
ATOM 805 C C . ARG A 1 103 ? 16.463 -18.745 -26.274 1.00 75.12 103 ARG A C 1
ATOM 807 O O . ARG A 1 103 ? 16.205 -18.762 -25.073 1.00 75.12 103 ARG A O 1
ATOM 814 N N . ALA A 1 104 ? 17.146 -17.753 -26.848 1.00 72.62 104 ALA A N 1
ATOM 815 C CA . ALA A 1 104 ? 17.624 -16.576 -26.119 1.00 72.62 104 ALA A CA 1
ATOM 816 C C . ALA A 1 104 ? 16.465 -15.652 -25.702 1.00 72.62 104 ALA A C 1
ATOM 818 O O . ALA A 1 104 ? 16.393 -15.246 -24.545 1.00 72.62 104 ALA A O 1
ATOM 819 N N . GLU A 1 105 ? 15.524 -15.411 -26.615 1.00 76.25 105 GLU A N 1
ATOM 820 C CA . GLU A 1 105 ? 14.295 -14.640 -26.388 1.00 76.25 105 GLU A CA 1
ATOM 821 C C . GLU A 1 105 ? 13.417 -15.277 -25.297 1.00 76.25 105 GLU A C 1
ATOM 823 O O . GLU A 1 105 ? 13.012 -14.612 -24.352 1.00 76.25 105 GLU A O 1
ATOM 828 N N . ALA A 1 106 ? 13.227 -16.598 -25.319 1.00 76.94 106 ALA A N 1
ATOM 829 C CA . ALA A 1 106 ? 12.450 -17.303 -24.295 1.00 76.94 106 ALA A CA 1
ATOM 830 C C . ALA A 1 106 ? 13.110 -17.316 -22.897 1.00 76.94 106 ALA A C 1
ATOM 832 O O . ALA A 1 106 ? 12.439 -17.555 -21.888 1.00 76.94 106 ALA A O 1
ATOM 833 N N . THR A 1 107 ? 14.424 -17.080 -22.816 1.00 77.12 107 THR A N 1
ATOM 834 C CA . THR A 1 107 ? 15.189 -17.138 -21.558 1.00 77.12 107 THR A CA 1
ATOM 835 C C . THR A 1 107 ? 15.162 -15.806 -20.805 1.00 77.12 107 THR A C 1
ATOM 837 O O . THR A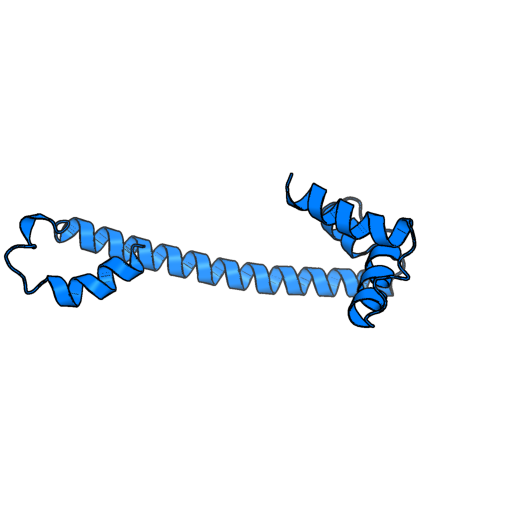 1 107 ? 15.095 -15.806 -19.575 1.00 77.12 107 THR A O 1
ATOM 840 N N . SER A 1 108 ? 15.147 -14.672 -21.510 1.00 70.56 108 SER A N 1
ATOM 841 C CA . SER A 1 108 ? 15.111 -13.335 -20.899 1.00 70.56 108 SER A CA 1
ATOM 842 C C . SER A 1 108 ? 13.909 -13.075 -19.971 1.00 70.56 108 SER A C 1
ATOM 844 O O . SER A 1 108 ? 14.136 -12.681 -18.826 1.00 70.56 108 SER A O 1
ATOM 846 N N . PRO A 1 109 ? 12.642 -13.327 -20.363 1.00 66.56 109 PRO A N 1
ATOM 847 C CA . PRO A 1 109 ? 11.497 -13.102 -19.480 1.00 66.56 109 PRO A CA 1
ATOM 848 C C . PRO A 1 109 ? 11.459 -14.094 -18.311 1.00 66.56 109 PRO A C 1
ATOM 850 O O . PRO A 1 109 ? 11.032 -13.734 -17.219 1.00 66.56 109 PRO A O 1
ATOM 853 N N . ARG A 1 110 ? 11.968 -15.323 -18.483 1.00 70.19 110 ARG A N 1
ATOM 854 C CA . ARG A 1 110 ? 12.111 -16.281 -17.372 1.00 70.19 110 ARG A CA 1
ATOM 855 C C . ARG A 1 110 ? 13.089 -15.777 -16.319 1.00 70.19 110 ARG A C 1
ATOM 857 O O . ARG A 1 110 ? 12.825 -15.901 -15.129 1.00 70.19 110 ARG A O 1
ATOM 864 N N . ARG A 1 111 ? 14.200 -15.187 -16.758 1.00 65.75 111 ARG A N 1
ATOM 865 C CA . ARG A 1 111 ? 15.203 -14.598 -15.870 1.00 65.75 111 ARG A CA 1
ATOM 866 C C . ARG A 1 111 ? 14.634 -13.412 -15.088 1.00 65.75 111 ARG A C 1
ATOM 868 O O . ARG A 1 111 ? 14.874 -13.323 -13.892 1.00 65.75 111 ARG A O 1
ATOM 875 N N . LEU A 1 112 ? 13.811 -12.584 -15.736 1.00 65.25 112 LEU A N 1
ATOM 876 C CA . LEU A 1 112 ? 13.082 -11.497 -15.079 1.00 65.25 112 LEU A CA 1
ATOM 877 C C . LEU A 1 112 ? 12.144 -12.011 -13.975 1.00 65.25 112 LEU A C 1
ATOM 879 O O . LEU A 1 112 ? 12.137 -11.460 -12.882 1.00 65.25 112 LEU A O 1
ATOM 883 N N . VAL A 1 113 ? 11.383 -13.080 -14.237 1.00 68.94 113 VAL A N 1
ATOM 884 C CA . VAL A 1 113 ? 10.477 -13.676 -13.238 1.00 68.94 113 VAL A CA 1
ATOM 885 C C . VAL A 1 113 ? 11.252 -14.226 -12.040 1.00 68.94 113 VAL A C 1
ATOM 887 O O . VAL A 1 113 ? 10.865 -13.982 -10.905 1.00 68.94 113 VAL A O 1
ATOM 890 N N . VAL A 1 114 ? 12.357 -14.935 -12.274 1.00 69.44 114 VAL A N 1
ATOM 891 C CA . VAL A 1 114 ? 13.178 -15.508 -11.193 1.00 69.44 114 VAL A CA 1
ATOM 892 C C . VAL A 1 114 ? 13.800 -14.415 -10.322 1.00 69.44 114 VAL A C 1
ATOM 894 O O . VAL A 1 114 ? 13.798 -14.530 -9.102 1.00 69.44 114 VAL A O 1
ATOM 897 N N . GLU A 1 115 ? 14.300 -13.345 -10.934 1.00 60.97 115 GLU A N 1
ATOM 898 C CA . GLU A 1 115 ? 14.988 -12.262 -10.225 1.00 60.97 115 GLU A CA 1
ATOM 899 C C . GLU A 1 115 ? 14.020 -11.267 -9.561 1.00 60.97 115 GLU A C 1
ATOM 901 O O . GLU A 1 115 ? 14.401 -10.578 -8.625 1.00 60.97 115 GLU A O 1
ATOM 906 N N . ALA A 1 116 ? 12.753 -11.226 -9.989 1.00 59.16 116 ALA A N 1
ATOM 907 C CA . ALA A 1 116 ? 11.694 -10.457 -9.331 1.00 59.16 116 ALA A CA 1
ATOM 908 C C . ALA A 1 116 ? 11.042 -11.197 -8.144 1.00 59.16 116 ALA A C 1
ATOM 910 O O . ALA A 1 116 ? 10.311 -10.579 -7.372 1.00 59.16 116 ALA A O 1
ATOM 911 N N . MET A 1 117 ? 11.264 -12.512 -8.019 1.00 54.62 117 MET A N 1
ATOM 912 C CA . MET A 1 117 ? 10.754 -13.346 -6.918 1.00 54.62 117 MET A CA 1
ATOM 913 C C . MET A 1 117 ? 11.813 -13.678 -5.853 1.00 54.62 117 MET A C 1
ATOM 915 O O . MET A 1 117 ? 11.486 -14.365 -4.882 1.00 54.62 117 MET A O 1
ATOM 919 N N . SER A 1 118 ? 13.055 -13.223 -6.040 1.00 48.78 118 SER A N 1
ATOM 920 C CA . SER A 1 118 ? 14.157 -13.338 -5.076 1.00 48.78 118 SER A CA 1
ATOM 921 C C . SER A 1 118 ? 14.303 -12.078 -4.233 1.00 48.78 118 SER A C 1
ATOM 923 O O . SER A 1 118 ? 14.911 -12.225 -3.149 1.00 48.78 118 SER A O 1
#

Foldseek 3Di:
DLVVVVVCCVVCVVPPVCPVVDDDPVVNVVSVVVVVVVVVVVVVVVVVVVVVVVVVVVVVVVCVVVVDDDPPPDDVLVVLCPDPLCVVCVVCVVVVNNVPRDPSNVVSVVVNVVSVVD

pLDDT: mean 75.07, std 10.49, range [48.78, 91.56]

Secondary structure (DSSP, 8-state):
-HHHHHHHHHHHTT-TTTGGGSPPHHHHHHHHHHHHHHHHHHHHHHHHHHHHHHHHHHHHHHHHHHT-PPPTTS-HHHHHHTSHHHHHHHHHHHTT-GGG--HHHHHHHH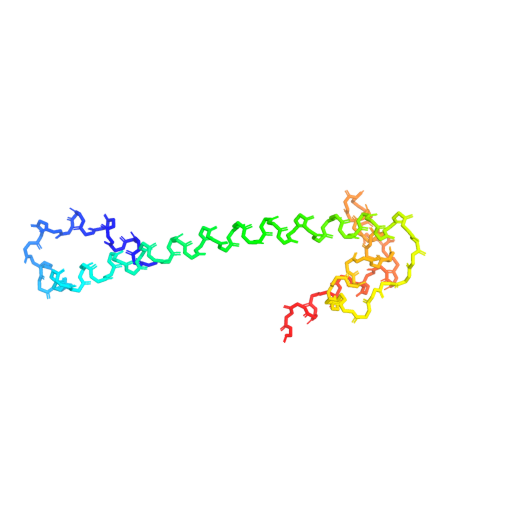HHHHHH--

Sequence (118 aa):
MVHRYFRLLEFISDDGTLADFLPGPAANRRLRKFLDDISKIESVSKELQSSSVMLGCIWTDYWSYTRHSPPTSVSSLACIVLSPPFEATCVKVFAGKADELSRAEATSPRRLVVEAMS